Protein AF-A0A923QLE7-F1 (afdb_monomer)

Radius of gyration: 14.17 Å; Cα contacts (8 Å, |Δi|>4): 23; chains: 1; bounding box: 30×30×29 Å

Foldseek 3Di:
DVVVVLVVCVVPHDPLLVVLVCLVVVVVVVVVCCVVVVDDDDPVNVVVNVVSVVVSVVSVPPD

Solvent-accessible surface area (backbone atoms only — not comparable to full-atom values): 3710 Å² total; per-residue (Å²): 110,69,67,61,52,49,56,50,45,52,76,77,46,58,53,70,59,54,55,44,58,52,60,50,51,63,54,49,50,53,51,50,49,30,69,76,66,68,53,82,89,49,69,69,56,54,52,53,50,51,52,53,51,50,52,35,56,51,60,71,64,68,119

Sequence (63 aa):
AAFFLWDRALKLGDARHIGVLSYLTPLASTLLLILVTGRAFTWDIAIAAAMIISAAVLGTRSR

Mean predicted aligned error: 4.34 Å

Structure (mmCIF, N/CA/C/O backbone):
data_AF-A0A923QLE7-F1
#
_entry.id   AF-A0A923QLE7-F1
#
loop_
_atom_site.group_PDB
_atom_site.id
_atom_site.type_symbol
_atom_site.label_atom_id
_atom_site.label_alt_id
_atom_site.label_comp_id
_atom_site.label_asym_id
_atom_site.label_entity_id
_atom_site.label_seq_id
_atom_site.pdbx_PDB_ins_code
_atom_site.Cartn_x
_atom_site.Cartn_y
_atom_site.Cartn_z
_atom_site.occupancy
_atom_site.B_iso_or_equiv
_atom_site.auth_seq_id
_atom_site.auth_comp_id
_atom_site.auth_asym_id
_atom_site.auth_atom_id
_atom_site.pdbx_PDB_model_num
ATOM 1 N N . ALA A 1 1 ? 5.336 -16.997 -6.151 1.00 81.06 1 ALA A N 1
ATOM 2 C CA . ALA A 1 1 ? 5.000 -16.138 -7.310 1.00 81.06 1 ALA A CA 1
ATOM 3 C C . ALA A 1 1 ? 5.335 -14.659 -7.079 1.00 81.06 1 ALA A C 1
ATOM 5 O O . ALA A 1 1 ? 5.973 -14.081 -7.946 1.00 81.06 1 ALA A O 1
ATOM 6 N N . ALA A 1 2 ? 4.974 -14.058 -5.934 1.00 90.00 2 ALA A N 1
ATOM 7 C CA . ALA A 1 2 ? 5.172 -12.621 -5.675 1.00 90.00 2 ALA A CA 1
ATOM 8 C C . ALA A 1 2 ? 6.608 -12.112 -5.928 1.00 90.00 2 ALA A C 1
ATOM 10 O O . ALA A 1 2 ? 6.781 -11.145 -6.660 1.00 90.00 2 ALA A O 1
ATOM 11 N N . PHE A 1 3 ? 7.634 -12.809 -5.423 1.00 91.62 3 PHE A N 1
ATOM 12 C CA . PHE A 1 3 ? 9.039 -12.436 -5.651 1.00 91.62 3 PHE A CA 1
ATOM 13 C C . PHE A 1 3 ? 9.461 -12.475 -7.127 1.00 91.62 3 PHE A C 1
ATOM 15 O O . PHE A 1 3 ? 10.152 -11.571 -7.582 1.00 91.62 3 PHE A O 1
ATOM 22 N N . PHE A 1 4 ? 9.015 -13.476 -7.894 1.00 94.62 4 PHE A N 1
ATOM 23 C CA . PHE A 1 4 ? 9.306 -13.548 -9.332 1.00 94.62 4 PHE A CA 1
ATOM 24 C C . PHE A 1 4 ? 8.633 -12.411 -10.105 1.00 94.62 4 PHE A C 1
ATOM 26 O O . PHE A 1 4 ? 9.219 -11.863 -11.035 1.00 94.62 4 PHE A O 1
ATOM 33 N N . LEU A 1 5 ? 7.410 -12.044 -9.713 1.00 94.50 5 LEU A N 1
ATOM 34 C CA . LEU A 1 5 ? 6.684 -10.937 -10.327 1.00 94.50 5 LEU A CA 1
ATOM 35 C C . LEU A 1 5 ? 7.350 -9.594 -10.001 1.00 94.50 5 LEU A C 1
ATOM 37 O O . LEU A 1 5 ? 7.504 -8.766 -10.890 1.00 94.50 5 LEU A O 1
ATOM 41 N N . TRP A 1 6 ? 7.799 -9.418 -8.757 1.00 93.00 6 TRP A N 1
ATOM 42 C CA . TRP A 1 6 ? 8.540 -8.245 -8.298 1.00 93.00 6 TRP A CA 1
ATOM 43 C C . TRP A 1 6 ? 9.865 -8.066 -9.044 1.00 93.00 6 TRP A C 1
ATOM 45 O O . TRP A 1 6 ? 10.111 -7.011 -9.622 1.00 93.00 6 TRP A O 1
ATOM 55 N N . ASP A 1 7 ? 10.686 -9.118 -9.095 1.00 95.38 7 ASP A N 1
ATOM 56 C CA . ASP A 1 7 ? 11.964 -9.113 -9.811 1.00 95.38 7 ASP A CA 1
ATOM 57 C C . ASP A 1 7 ? 11.772 -8.793 -11.300 1.00 95.38 7 ASP A C 1
ATOM 59 O O . ASP A 1 7 ? 12.450 -7.927 -11.854 1.00 95.38 7 ASP A O 1
ATOM 63 N N . ARG A 1 8 ? 10.774 -9.415 -11.941 1.00 95.12 8 ARG A N 1
ATOM 64 C CA . ARG A 1 8 ? 10.427 -9.124 -13.335 1.00 95.12 8 ARG A CA 1
ATOM 65 C C . ARG A 1 8 ? 9.959 -7.680 -13.529 1.00 95.12 8 ARG A C 1
ATOM 67 O O . ARG A 1 8 ? 10.339 -7.058 -14.517 1.00 95.12 8 ARG A O 1
ATOM 74 N N . ALA A 1 9 ? 9.151 -7.145 -12.617 1.00 93.00 9 ALA A N 1
ATOM 75 C CA . ALA A 1 9 ? 8.611 -5.796 -12.728 1.00 93.00 9 ALA A CA 1
ATOM 76 C C . ALA A 1 9 ? 9.679 -4.711 -12.505 1.00 93.00 9 ALA A C 1
ATOM 78 O O . ALA A 1 9 ? 9.653 -3.695 -13.192 1.00 93.00 9 ALA A O 1
ATOM 79 N N . LEU A 1 10 ? 10.659 -4.954 -11.626 1.00 95.31 10 LEU A N 1
ATOM 80 C CA . LEU A 1 10 ? 11.823 -4.077 -11.462 1.00 95.31 10 LEU A CA 1
ATOM 81 C C . LEU A 1 10 ? 12.788 -4.137 -12.652 1.00 95.31 10 LEU A C 1
ATOM 83 O O . LEU A 1 10 ? 13.377 -3.122 -13.003 1.00 95.31 10 LEU A O 1
ATOM 87 N N . LYS A 1 11 ? 12.960 -5.310 -13.275 1.00 95.12 11 LYS A N 1
ATOM 88 C CA . LYS A 1 11 ? 13.850 -5.478 -14.437 1.00 95.12 11 LYS A CA 1
ATOM 89 C C . LYS A 1 11 ? 13.279 -4.900 -15.730 1.00 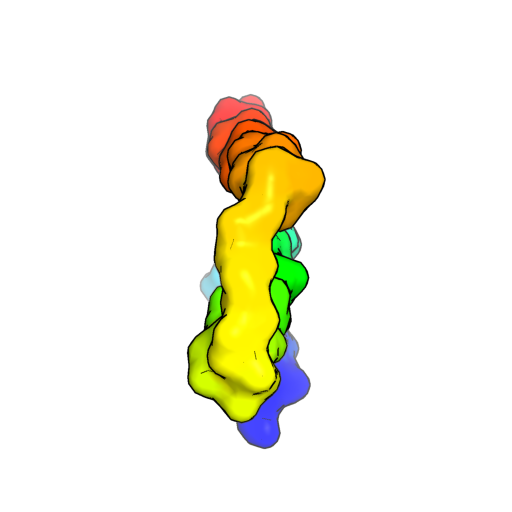95.12 11 LYS A C 1
ATOM 91 O O . LYS A 1 11 ? 14.045 -4.459 -16.579 1.00 95.12 11 LYS A O 1
ATOM 96 N N . LEU A 1 12 ? 11.959 -4.966 -15.909 1.00 94.62 12 LEU A N 1
ATOM 97 C CA . LEU A 1 12 ? 11.292 -4.584 -17.161 1.00 94.62 12 LEU A CA 1
ATOM 98 C C . LEU A 1 12 ? 10.553 -3.240 -17.088 1.00 94.62 12 LEU A C 1
ATOM 100 O O . LEU A 1 12 ? 10.164 -2.718 -18.129 1.00 94.62 12 LEU A O 1
ATOM 104 N N . GLY A 1 13 ? 10.307 -2.711 -15.889 1.00 89.56 13 GLY A N 1
ATOM 105 C CA . GLY A 1 13 ? 9.524 -1.498 -15.664 1.00 89.56 13 GLY A CA 1
ATOM 106 C C . GLY A 1 13 ? 10.316 -0.379 -14.992 1.00 89.56 13 GLY A C 1
ATOM 107 O O . GLY A 1 13 ? 11.502 -0.503 -14.703 1.00 89.56 13 GLY A O 1
ATO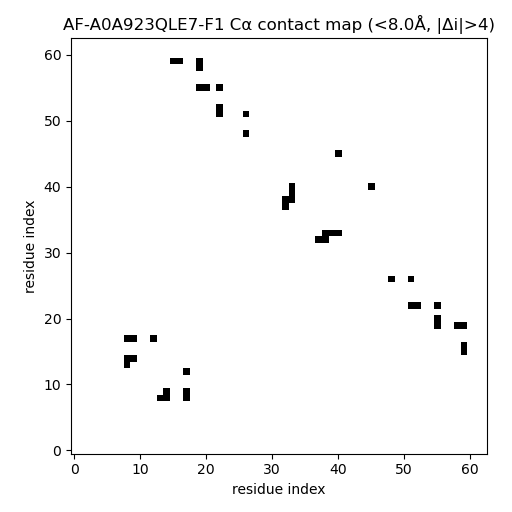M 108 N N . ASP A 1 14 ? 9.630 0.729 -14.718 1.00 91.31 14 ASP A N 1
ATOM 109 C CA . ASP A 1 14 ? 10.194 1.841 -13.955 1.00 91.31 14 ASP A CA 1
ATOM 110 C C . ASP A 1 14 ? 10.083 1.566 -12.449 1.00 91.31 14 ASP A C 1
ATOM 112 O O . ASP A 1 14 ? 8.990 1.560 -11.874 1.00 91.31 14 ASP A O 1
ATOM 116 N N . ALA A 1 15 ? 11.233 1.382 -11.800 1.00 90.25 15 ALA A N 1
ATOM 117 C CA . ALA A 1 15 ? 11.328 1.117 -10.370 1.00 90.25 15 ALA A CA 1
ATOM 118 C C . ALA A 1 15 ? 10.643 2.188 -9.501 1.00 90.25 15 ALA A C 1
ATOM 120 O O . ALA A 1 15 ? 10.084 1.845 -8.458 1.00 90.25 15 ALA A O 1
ATOM 121 N N . ARG A 1 16 ? 10.620 3.465 -9.919 1.00 86.88 16 ARG A N 1
ATOM 122 C CA . ARG A 1 16 ? 9.924 4.532 -9.179 1.00 86.88 16 ARG A CA 1
ATOM 123 C C . ARG A 1 16 ? 8.415 4.294 -9.192 1.00 86.88 16 ARG A C 1
ATOM 125 O O . ARG A 1 16 ? 7.781 4.339 -8.141 1.00 86.88 16 ARG A O 1
ATOM 132 N N . HIS A 1 17 ? 7.848 3.980 -10.354 1.00 87.94 17 HIS A N 1
ATOM 133 C CA . HIS A 1 17 ? 6.422 3.671 -10.481 1.00 87.94 17 HIS A CA 1
ATOM 134 C C . HIS A 1 17 ? 6.040 2.388 -9.732 1.00 87.94 17 HIS A C 1
ATOM 136 O O . HIS A 1 17 ? 5.020 2.364 -9.046 1.00 87.94 17 HIS A O 1
ATOM 142 N N . ILE A 1 18 ? 6.874 1.344 -9.803 1.00 92.06 18 ILE A N 1
ATOM 143 C CA . ILE A 1 18 ? 6.691 0.096 -9.042 1.00 92.06 18 ILE A CA 1
ATOM 144 C C . ILE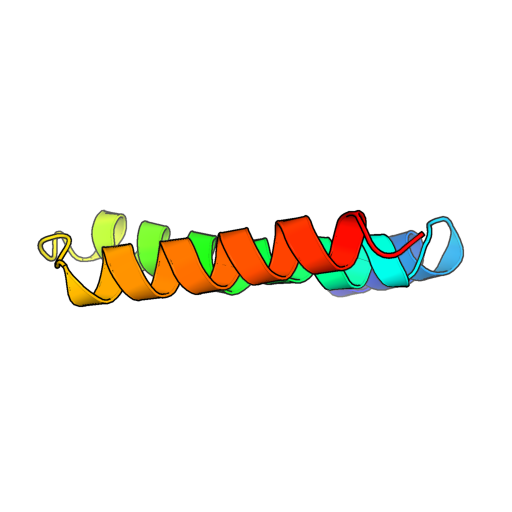 A 1 18 ? 6.713 0.365 -7.528 1.00 92.06 18 ILE A C 1
ATOM 146 O O . ILE A 1 18 ? 5.870 -0.146 -6.784 1.00 92.06 18 ILE A O 1
ATOM 150 N N . GLY A 1 19 ? 7.636 1.212 -7.066 1.00 90.88 19 GLY A N 1
ATOM 151 C CA . GLY A 1 19 ? 7.702 1.652 -5.674 1.00 90.88 19 GLY A CA 1
ATOM 152 C C . GLY A 1 19 ? 6.425 2.370 -5.238 1.00 90.88 19 GLY A C 1
ATOM 153 O O . GLY A 1 19 ? 5.863 2.044 -4.196 1.00 90.88 19 GLY A O 1
ATOM 154 N N . VAL A 1 20 ? 5.895 3.273 -6.067 1.00 90.00 20 VAL A N 1
ATOM 155 C CA . VAL A 1 20 ? 4.634 3.966 -5.765 1.00 90.00 20 VAL A CA 1
ATOM 156 C C . VAL A 1 20 ? 3.435 3.010 -5.766 1.00 90.00 20 VAL A C 1
ATOM 158 O O . VAL A 1 20 ? 2.601 3.070 -4.865 1.00 90.00 20 VAL A O 1
ATOM 161 N N . LEU A 1 21 ? 3.361 2.075 -6.715 1.00 89.44 21 LEU A N 1
ATOM 162 C CA . LEU A 1 21 ? 2.326 1.033 -6.738 1.00 89.44 21 LEU A CA 1
ATOM 163 C C . LEU A 1 21 ? 2.349 0.157 -5.478 1.00 89.44 21 LEU A C 1
ATOM 165 O O . LEU A 1 21 ? 1.307 -0.350 -5.066 1.00 89.44 21 LEU A O 1
ATOM 169 N N . SER A 1 22 ? 3.504 0.021 -4.821 1.00 91.75 22 SER A N 1
ATOM 170 C CA . SER A 1 22 ? 3.634 -0.765 -3.589 1.00 91.75 22 SER A CA 1
ATOM 171 C C . SER A 1 22 ? 2.825 -0.185 -2.424 1.00 91.75 22 SER A C 1
ATOM 173 O O . SER A 1 22 ? 2.432 -0.943 -1.535 1.00 91.75 22 SER A O 1
ATOM 175 N N . TYR A 1 23 ? 2.476 1.109 -2.459 1.00 90.12 23 TYR A N 1
ATOM 176 C CA . TYR A 1 23 ? 1.556 1.733 -1.499 1.00 90.12 23 TYR A CA 1
ATOM 177 C C . TYR A 1 23 ? 0.121 1.187 -1.569 1.00 90.12 23 TYR A C 1
ATOM 179 O O . TYR A 1 23 ? -0.641 1.361 -0.618 1.00 90.12 23 TYR A O 1
ATOM 187 N N . LEU A 1 24 ? -0.253 0.457 -2.626 1.00 90.81 24 LEU A N 1
ATOM 188 C CA . LEU A 1 24 ? -1.513 -0.293 -2.647 1.00 90.81 24 LEU A CA 1
ATOM 189 C C . LEU A 1 24 ? -1.517 -1.453 -1.644 1.00 90.81 24 LEU A C 1
ATOM 191 O O . LEU A 1 24 ? -2.581 -1.837 -1.172 1.00 90.81 24 LEU A O 1
ATOM 195 N N . THR A 1 25 ? -0.350 -1.992 -1.280 1.00 93.31 25 THR A N 1
ATOM 196 C CA . THR A 1 25 ? -0.221 -3.126 -0.349 1.00 93.31 25 THR A CA 1
ATOM 197 C C . THR A 1 25 ? -0.829 -2.840 1.027 1.00 93.31 25 THR A C 1
ATOM 199 O O . THR A 1 25 ? -1.690 -3.614 1.452 1.00 93.31 25 THR A O 1
ATOM 202 N N . PRO A 1 26 ? -0.451 -1.756 1.741 1.00 91.69 26 PRO A N 1
ATOM 203 C CA . PRO A 1 26 ? -1.071 -1.442 3.026 1.00 91.69 26 PRO A CA 1
ATOM 204 C C . PRO A 1 26 ? -2.579 -1.180 2.901 1.00 91.69 26 PRO A C 1
ATOM 206 O O . PRO A 1 26 ? -3.334 -1.676 3.731 1.00 91.69 26 PRO A O 1
ATOM 209 N N . LEU A 1 27 ? -3.041 -0.502 1.840 1.00 92.31 27 LEU A N 1
ATOM 210 C CA . LEU A 1 27 ? -4.475 -0.257 1.609 1.00 92.31 27 LEU A CA 1
ATOM 211 C C . LEU A 1 27 ? -5.258 -1.559 1.407 1.00 92.31 27 LEU A C 1
ATOM 213 O O . LEU A 1 27 ? -6.301 -1.766 2.026 1.00 92.31 27 LEU A O 1
ATOM 217 N N . ALA A 1 28 ? -4.734 -2.453 0.567 1.00 94.19 28 ALA A N 1
ATOM 218 C CA . ALA A 1 28 ? -5.322 -3.759 0.315 1.00 94.19 28 ALA A CA 1
ATOM 219 C C . ALA A 1 28 ? -5.350 -4.610 1.590 1.00 94.19 28 ALA A C 1
ATOM 221 O O . ALA A 1 28 ? -6.361 -5.245 1.870 1.00 94.19 28 ALA A O 1
ATOM 222 N N . SER A 1 29 ? -4.281 -4.579 2.394 1.00 94.25 29 SER A N 1
ATOM 223 C CA . SER A 1 29 ? -4.216 -5.287 3.677 1.00 94.25 29 SE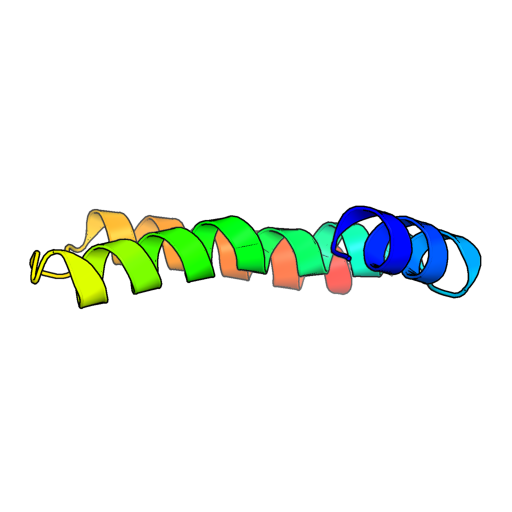R A CA 1
ATOM 224 C C . SER A 1 29 ? -5.290 -4.800 4.652 1.00 94.25 29 SER A C 1
ATOM 226 O O . SER A 1 29 ? -6.030 -5.609 5.209 1.00 94.25 29 SER A O 1
ATOM 228 N N . THR A 1 30 ? -5.450 -3.483 4.812 1.00 93.50 30 THR A N 1
ATOM 229 C CA . THR A 1 30 ? -6.492 -2.923 5.683 1.00 93.50 30 THR A CA 1
ATOM 230 C C . THR A 1 30 ? -7.895 -3.259 5.185 1.00 93.50 30 THR A C 1
ATOM 232 O O . THR A 1 30 ? -8.746 -3.643 5.987 1.00 93.50 30 THR A O 1
ATOM 235 N N . LEU A 1 31 ? -8.139 -3.175 3.874 1.00 93.56 31 LEU A N 1
ATOM 236 C CA . LEU A 1 31 ? -9.430 -3.542 3.294 1.00 93.56 31 LEU A CA 1
ATOM 237 C C . LEU A 1 31 ? -9.737 -5.029 3.514 1.00 93.56 31 LEU A C 1
ATOM 239 O O . LEU A 1 31 ? -10.828 -5.369 3.962 1.00 93.56 31 LEU A O 1
ATOM 243 N N . LEU A 1 32 ? -8.765 -5.909 3.264 1.00 96.19 32 LEU A N 1
ATOM 244 C CA . LEU A 1 32 ? -8.898 -7.343 3.517 1.00 96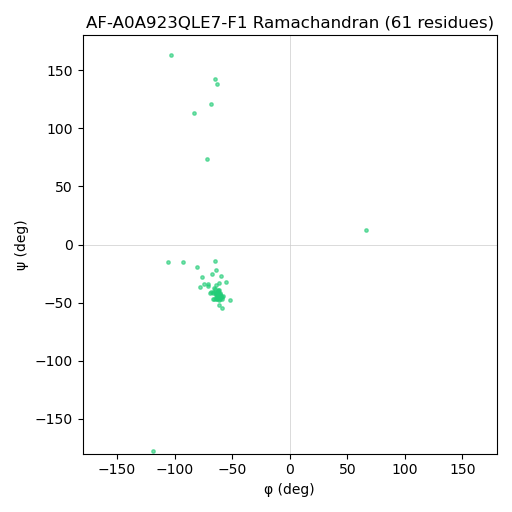.19 32 LEU A CA 1
ATOM 245 C C . LEU A 1 32 ? -9.164 -7.633 4.995 1.00 96.19 32 LEU A C 1
ATOM 247 O O . LEU A 1 32 ? -10.043 -8.431 5.303 1.00 96.19 32 LEU A O 1
ATOM 251 N N . LEU A 1 33 ? -8.460 -6.966 5.913 1.00 94.81 33 LEU A N 1
ATOM 252 C CA . LEU A 1 33 ? -8.697 -7.105 7.349 1.00 94.81 33 LEU A CA 1
ATOM 253 C C . LEU A 1 33 ? -10.130 -6.722 7.719 1.00 94.81 33 LEU A C 1
ATOM 255 O O . LEU A 1 33 ? -10.784 -7.473 8.435 1.00 94.81 33 LEU A O 1
ATOM 259 N N . ILE A 1 34 ? -10.637 -5.596 7.219 1.00 94.88 34 ILE A N 1
ATOM 260 C CA . ILE A 1 34 ? -12.021 -5.160 7.456 1.00 94.88 34 ILE A CA 1
ATOM 261 C C . ILE A 1 34 ? -13.017 -6.190 6.918 1.00 94.88 34 ILE A C 1
ATOM 263 O O . ILE A 1 34 ? -13.930 -6.584 7.640 1.00 94.88 34 ILE A O 1
ATOM 267 N N . LEU A 1 35 ? -12.810 -6.674 5.690 1.00 95.50 35 LEU A N 1
ATOM 268 C CA . LEU A 1 35 ? -13.691 -7.651 5.049 1.00 95.50 35 LEU A CA 1
ATOM 269 C C . LEU A 1 35 ? -13.708 -8.999 5.781 1.00 95.50 35 LEU A C 1
ATOM 271 O O . LEU A 1 35 ? -14.771 -9.581 5.965 1.00 95.50 35 LEU A O 1
ATOM 275 N N . VAL A 1 36 ? -12.544 -9.494 6.211 1.00 97.25 36 VAL A N 1
ATOM 276 C CA . VAL A 1 36 ? -12.415 -10.803 6.871 1.00 97.25 36 VAL A CA 1
ATOM 277 C C . VAL A 1 36 ? -12.859 -10.748 8.335 1.00 97.25 36 VAL A C 1
ATOM 279 O O . VAL A 1 36 ? -13.435 -11.709 8.834 1.00 97.25 36 VAL A O 1
ATOM 282 N N . THR A 1 37 ? -12.597 -9.644 9.040 1.00 95.19 37 THR A N 1
ATOM 283 C CA . THR A 1 37 ? -12.920 -9.518 10.47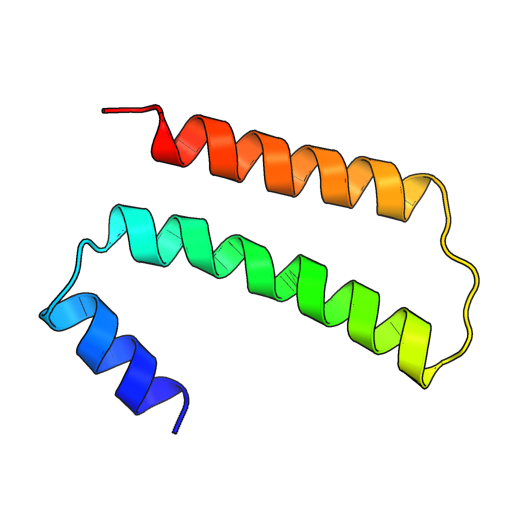5 1.00 95.19 37 THR A CA 1
ATOM 284 C C . THR A 1 37 ? -14.291 -8.903 10.750 1.00 95.19 37 THR A C 1
ATOM 286 O O . THR A 1 37 ? -14.755 -8.964 11.886 1.00 95.19 37 THR A O 1
ATOM 289 N N . GLY A 1 38 ? -14.921 -8.270 9.755 1.00 90.50 38 GLY A N 1
ATOM 290 C CA . GLY A 1 38 ? -16.174 -7.530 9.924 1.00 90.50 38 GLY A CA 1
ATOM 291 C C . GLY A 1 38 ? -16.047 -6.275 10.796 1.00 90.50 38 GLY A C 1
ATOM 292 O O . GLY A 1 38 ? -17.059 -5.723 11.228 1.00 90.50 38 GLY A O 1
ATOM 293 N N . ARG A 1 39 ? -14.822 -5.821 11.101 1.00 89.81 39 ARG A N 1
ATOM 294 C CA . ARG A 1 39 ? -14.601 -4.602 11.891 1.00 89.81 39 ARG A CA 1
ATOM 295 C C . ARG A 1 39 ? -15.103 -3.372 11.142 1.00 89.81 39 ARG A C 1
ATOM 297 O O . ARG A 1 39 ? -14.931 -3.258 9.934 1.00 89.81 39 ARG A O 1
ATOM 304 N N . ALA A 1 40 ? -15.674 -2.423 11.881 1.00 87.75 40 ALA A N 1
ATOM 305 C CA . ALA A 1 40 ? -16.139 -1.169 11.306 1.00 87.75 40 ALA A CA 1
ATOM 306 C C . ALA A 1 40 ? -14.974 -0.364 10.708 1.00 87.75 40 ALA A C 1
ATOM 308 O O . ALA A 1 40 ? -13.900 -0.252 11.304 1.00 87.75 40 ALA A O 1
ATOM 309 N N . PHE A 1 41 ? -15.214 0.225 9.539 1.00 89.06 41 PHE A N 1
ATOM 310 C CA . PHE A 1 41 ? -14.322 1.213 8.946 1.00 89.06 41 PHE A CA 1
ATOM 311 C C . PHE A 1 41 ? -14.364 2.495 9.788 1.00 89.06 41 PHE A C 1
ATOM 313 O O . PHE A 1 41 ? -15.434 3.074 9.979 1.00 89.06 41 PHE A O 1
ATOM 320 N N . THR A 1 42 ? -13.218 2.924 10.317 1.00 93.31 42 TH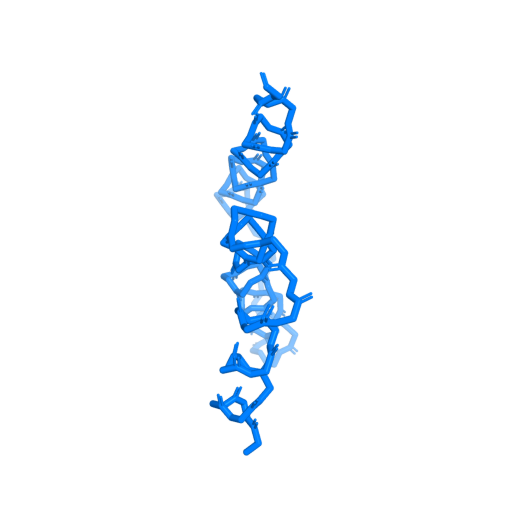R A N 1
ATOM 321 C CA . THR A 1 42 ? -13.113 4.109 11.182 1.00 93.31 42 THR A CA 1
ATOM 322 C C . THR A 1 42 ? -12.531 5.310 10.436 1.00 93.31 42 THR A C 1
ATOM 324 O O . THR A 1 42 ? -11.897 5.175 9.387 1.00 93.31 42 THR A O 1
ATOM 327 N N . TRP A 1 43 ? -12.714 6.507 10.997 1.00 93.12 43 TRP A N 1
ATOM 328 C CA . TRP A 1 43 ? -12.122 7.738 10.460 1.00 93.12 43 TRP A CA 1
ATOM 329 C C . TRP A 1 43 ? -10.599 7.735 10.436 1.00 93.12 43 TRP A C 1
ATOM 331 O O . TRP A 1 43 ? -10.021 8.235 9.474 1.00 93.12 43 TRP A O 1
ATOM 341 N N . ASP A 1 44 ? -9.947 7.084 11.395 1.00 93.06 44 ASP A N 1
ATOM 342 C CA . ASP A 1 44 ? -8.489 6.946 11.377 1.00 93.06 44 ASP A CA 1
ATOM 343 C C . ASP A 1 44 ? -8.011 6.162 10.145 1.00 93.06 44 ASP A C 1
ATOM 345 O O . ASP A 1 44 ? -7.030 6.538 9.503 1.00 93.06 44 ASP A O 1
ATOM 349 N N . ILE A 1 45 ? -8.748 5.113 9.756 1.00 91.94 45 ILE A N 1
ATOM 350 C CA . ILE A 1 45 ? -8.460 4.326 8.550 1.00 91.94 45 ILE A CA 1
ATOM 351 C C . ILE A 1 45 ? -8.674 5.173 7.293 1.00 91.94 45 ILE A C 1
ATOM 353 O O . ILE A 1 45 ? -7.858 5.119 6.373 1.00 91.94 45 ILE A O 1
ATOM 357 N N . ALA A 1 46 ? -9.737 5.982 7.257 1.00 91.12 46 ALA A N 1
ATOM 358 C CA . ALA A 1 46 ? -10.013 6.885 6.142 1.00 91.12 46 ALA A CA 1
ATOM 359 C C . ALA A 1 46 ? -8.888 7.911 5.942 1.00 91.12 46 A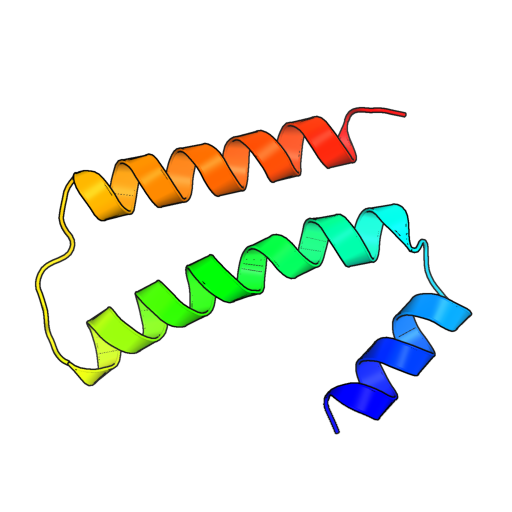LA A C 1
ATOM 361 O O . ALA A 1 46 ? -8.417 8.107 4.820 1.00 91.12 46 ALA A O 1
ATOM 362 N N . ILE A 1 47 ? -8.424 8.528 7.032 1.00 95.00 47 ILE A N 1
ATOM 363 C CA . ILE A 1 47 ? -7.340 9.516 7.011 1.00 95.00 47 ILE A CA 1
ATOM 364 C C . ILE A 1 47 ? -6.027 8.854 6.591 1.00 95.00 47 ILE A C 1
ATOM 366 O O . ILE A 1 47 ? -5.347 9.362 5.699 1.00 95.00 47 ILE A O 1
ATOM 370 N N . ALA A 1 48 ? -5.690 7.695 7.164 1.00 92.75 48 ALA A N 1
ATOM 371 C CA . ALA A 1 48 ? -4.500 6.943 6.773 1.00 92.75 48 ALA A CA 1
ATOM 372 C C . ALA A 1 48 ? -4.533 6.581 5.279 1.00 92.75 48 ALA A C 1
ATOM 374 O O . ALA A 1 48 ? -3.549 6.786 4.566 1.00 92.75 48 ALA A O 1
ATOM 375 N N . ALA A 1 49 ? -5.682 6.119 4.776 1.00 92.25 49 ALA A N 1
ATOM 376 C CA . ALA A 1 49 ? -5.855 5.813 3.363 1.00 92.25 49 ALA A CA 1
ATOM 377 C C . ALA A 1 49 ? -5.673 7.054 2.477 1.00 92.25 49 ALA A C 1
ATOM 379 O O . ALA A 1 49 ? -4.963 6.995 1.472 1.00 92.25 49 ALA A O 1
ATOM 380 N N . ALA A 1 50 ? -6.241 8.195 2.876 1.00 92.62 50 ALA A N 1
ATOM 381 C CA . ALA A 1 50 ? -6.075 9.460 2.171 1.00 92.62 50 ALA A CA 1
ATOM 382 C C . ALA A 1 50 ? -4.608 9.925 2.144 1.00 92.62 50 ALA A C 1
ATOM 384 O O . ALA A 1 50 ? -4.137 10.377 1.099 1.00 92.62 50 ALA A O 1
ATOM 385 N N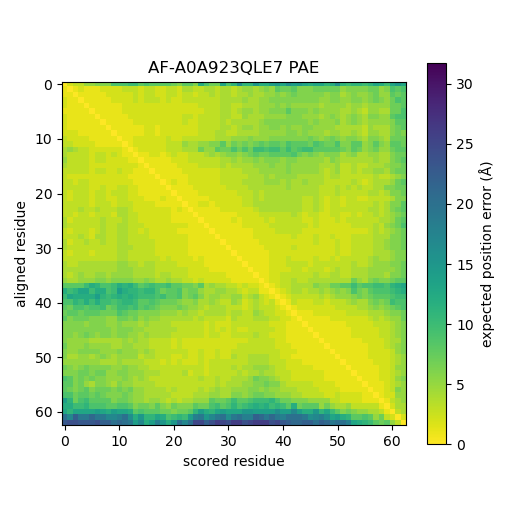 . MET A 1 51 ? -3.861 9.771 3.244 1.00 93.12 51 MET A N 1
ATOM 386 C CA . MET A 1 51 ? -2.431 10.103 3.305 1.00 93.12 51 MET A CA 1
ATOM 387 C C . MET A 1 51 ? -1.600 9.223 2.366 1.00 93.12 51 MET A C 1
ATOM 389 O O . MET A 1 51 ? -0.754 9.737 1.635 1.00 93.12 51 MET A O 1
ATOM 393 N N . ILE A 1 52 ? -1.872 7.915 2.338 1.00 91.50 52 ILE A N 1
ATOM 394 C CA . ILE A 1 52 ? -1.183 6.965 1.456 1.00 91.50 52 ILE A CA 1
ATOM 395 C C . ILE A 1 52 ? -1.470 7.288 -0.018 1.00 91.50 52 ILE A C 1
ATOM 397 O O . ILE A 1 52 ? -0.541 7.367 -0.822 1.00 91.50 52 ILE A O 1
ATOM 401 N N . ILE A 1 53 ? -2.736 7.532 -0.376 1.00 89.25 53 ILE A N 1
ATOM 402 C CA . ILE A 1 53 ? -3.123 7.897 -1.749 1.00 89.25 53 ILE A CA 1
ATOM 403 C C . ILE A 1 53 ? -2.488 9.232 -2.150 1.00 89.25 53 ILE A C 1
ATOM 405 O O . ILE A 1 53 ? -1.950 9.349 -3.249 1.00 89.25 53 ILE A O 1
ATOM 409 N N . SER A 1 54 ? -2.494 10.226 -1.260 1.00 88.69 54 SER A N 1
ATOM 410 C CA . SER A 1 54 ? -1.876 11.532 -1.516 1.00 88.69 54 SER A CA 1
ATOM 411 C C . SER A 1 54 ? -0.372 11.403 -1.755 1.00 88.69 54 SER A C 1
ATOM 413 O O . SER A 1 54 ? 0.138 11.949 -2.732 1.00 88.69 54 SER A O 1
ATOM 415 N N . ALA A 1 55 ? 0.335 10.627 -0.927 1.00 87.25 55 ALA A N 1
ATOM 416 C CA . ALA A 1 55 ? 1.756 10.344 -1.116 1.00 87.25 55 ALA A CA 1
ATOM 417 C C . ALA A 1 55 ? 2.025 9.638 -2.456 1.00 87.25 55 ALA A C 1
ATOM 419 O O . ALA A 1 55 ? 2.954 10.014 -3.170 1.00 87.25 55 ALA A O 1
ATOM 420 N N . ALA A 1 56 ? 1.184 8.672 -2.841 1.00 85.62 56 ALA A N 1
ATOM 421 C CA . ALA A 1 56 ? 1.304 7.982 -4.120 1.00 85.62 56 ALA A CA 1
ATOM 422 C C . ALA A 1 56 ? 1.090 8.927 -5.317 1.00 85.62 56 ALA A C 1
ATOM 424 O O . ALA A 1 56 ? 1.887 8.931 -6.253 1.00 85.62 56 ALA A O 1
ATOM 425 N N . VAL A 1 57 ? 0.057 9.774 -5.278 1.00 84.62 57 VAL A N 1
ATOM 426 C CA . VAL A 1 57 ? -0.238 10.752 -6.342 1.00 84.62 57 VAL A CA 1
ATOM 427 C C . VAL A 1 57 ? 0.865 11.807 -6.467 1.00 84.62 57 VAL A C 1
ATOM 429 O O . VAL A 1 57 ? 1.214 12.211 -7.576 1.00 84.62 57 VAL A O 1
ATOM 432 N N . LEU A 1 58 ? 1.435 12.259 -5.349 1.00 85.06 58 LEU A N 1
ATOM 433 C CA . LEU A 1 58 ? 2.569 13.185 -5.364 1.00 85.06 58 LEU A CA 1
ATOM 434 C C . LEU A 1 58 ? 3.840 12.505 -5.897 1.00 85.06 58 LEU A C 1
ATOM 436 O O . LEU A 1 58 ? 4.546 13.086 -6.720 1.00 85.06 58 LEU A O 1
ATOM 440 N N . GLY A 1 59 ? 4.095 11.259 -5.492 1.00 79.75 59 GLY A N 1
ATOM 441 C CA . GLY A 1 59 ? 5.238 10.468 -5.946 1.00 79.75 59 GLY A CA 1
ATOM 442 C C . GLY A 1 59 ? 5.217 10.154 -7.445 1.00 79.75 59 GLY A C 1
ATOM 443 O O . GLY A 1 59 ? 6.272 10.161 -8.074 1.00 79.75 59 GLY A O 1
ATOM 444 N N . THR A 1 60 ? 4.037 9.936 -8.042 1.00 77.94 60 THR A N 1
ATOM 445 C CA . THR A 1 60 ? 3.899 9.759 -9.502 1.00 77.94 60 THR A CA 1
ATOM 446 C C . THR A 1 60 ? 3.988 11.070 -10.284 1.00 77.94 60 THR A C 1
ATOM 448 O O . THR A 1 60 ? 4.404 11.061 -11.441 1.00 77.94 60 THR A O 1
ATOM 451 N N . ARG A 1 61 ? 3.612 12.206 -9.677 1.00 69.75 61 ARG A N 1
ATOM 452 C CA . ARG A 1 61 ? 3.674 13.535 -10.313 1.00 69.75 61 ARG A CA 1
ATOM 453 C C . ARG A 1 61 ? 5.053 14.182 -10.308 1.00 69.75 61 ARG A C 1
ATOM 455 O O . ARG A 1 61 ? 5.270 15.082 -11.117 1.00 69.75 61 ARG A O 1
ATOM 462 N N . SER A 1 62 ? 5.968 13.749 -9.441 1.00 60.56 62 SER A N 1
ATOM 463 C CA . SER A 1 62 ? 7.363 14.201 -9.449 1.00 60.56 62 SER A CA 1
ATOM 464 C C . SER A 1 62 ? 8.103 13.609 -10.659 1.00 60.56 62 SER A C 1
ATOM 466 O O . SER A 1 62 ? 8.880 12.659 -10.526 1.00 60.56 62 SER A O 1
ATOM 468 N N . ARG A 1 63 ? 7.793 14.143 -11.845 1.00 54.78 63 ARG A N 1
ATOM 469 C CA . ARG A 1 63 ? 8.542 13.960 -13.092 1.00 54.78 63 ARG A CA 1
ATOM 470 C C . ARG A 1 63 ? 9.900 14.638 -13.000 1.00 54.78 63 ARG A C 1
ATOM 472 O O . ARG A 1 63 ? 9.933 15.799 -12.544 1.00 54.78 63 ARG A O 1
#

Nearest PDB structures (foldseek):
  8vb0-assembly1_J  TM=5.277E-01  e=4.596E+00  Pectobacterium phage PhiM1

pLDDT: mean 89.86, std 7.47, range [54.78, 97.25]

Secondary structure (DSSP, 8-state):
-HHHHHHHHHHHS-HHHHHHHTTHHHHHHHHHHHHHH-PPPPHHHHHHHHHHHHHHHHHHH--